Protein AF-A0A931VJ40-F1 (afdb_monomer_lite)

Structure (mmCIF, N/CA/C/O backbone):
data_AF-A0A931VJ40-F1
#
_entry.id   AF-A0A931VJ40-F1
#
loop_
_atom_site.group_PDB
_atom_site.id
_atom_site.type_symbol
_atom_site.label_atom_id
_atom_site.label_alt_id
_atom_site.label_comp_id
_atom_site.label_asym_id
_atom_site.label_entity_id
_atom_site.label_seq_id
_atom_site.pdbx_PDB_ins_code
_atom_site.Cartn_x
_atom_site.Cartn_y
_atom_site.Cartn_z
_atom_site.occupancy
_atom_site.B_iso_or_equiv
_atom_site.auth_seq_id
_atom_site.auth_comp_id
_atom_site.auth_asym_id
_atom_site.auth_atom_id
_atom_site.pdbx_PDB_model_num
ATOM 1 N N . MET A 1 1 ? -22.950 -7.824 23.647 1.00 56.44 1 MET A N 1
ATOM 2 C CA . MET A 1 1 ? -23.355 -8.324 22.311 1.00 56.44 1 MET A CA 1
ATOM 3 C C . MET A 1 1 ? -23.046 -7.338 21.175 1.00 56.44 1 MET A C 1
ATOM 5 O O . MET A 1 1 ? -22.424 -7.737 20.201 1.00 56.44 1 MET A O 1
ATOM 9 N N . LEU A 1 2 ? -23.405 -6.051 21.298 1.00 58.28 2 LEU A N 1
ATOM 10 C CA . LEU A 1 2 ? -23.270 -5.043 20.227 1.00 58.28 2 LEU A CA 1
ATOM 11 C C . LEU A 1 2 ? -21.818 -4.800 19.741 1.00 58.28 2 LEU A C 1
ATOM 13 O O . LEU A 1 2 ? -21.578 -4.687 18.541 1.00 58.28 2 LEU A O 1
ATOM 17 N N . ASN A 1 3 ? -20.833 -4.814 20.647 1.00 55.66 3 ASN A N 1
ATOM 18 C CA . ASN 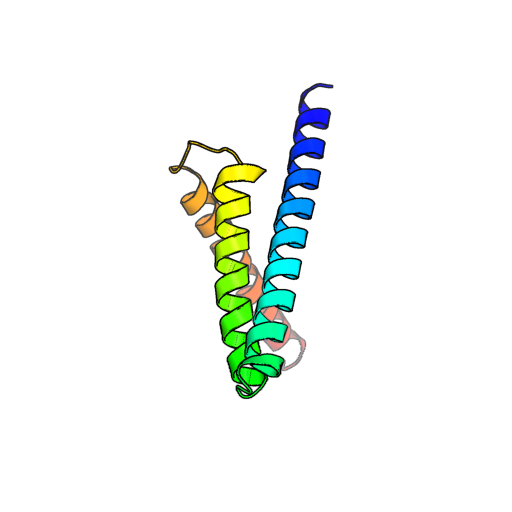A 1 3 ? -19.418 -4.585 20.301 1.00 55.66 3 ASN A CA 1
ATOM 19 C C . ASN A 1 3 ? -18.806 -5.694 19.423 1.00 55.66 3 ASN A C 1
ATOM 21 O O . ASN A 1 3 ? -17.896 -5.426 18.641 1.00 55.66 3 ASN A O 1
ATOM 25 N N . LEU A 1 4 ? -19.318 -6.928 19.508 1.00 61.97 4 LEU A N 1
ATOM 26 C CA . LEU A 1 4 ? -18.873 -8.049 18.667 1.00 61.97 4 LEU A CA 1
ATOM 27 C C . LEU A 1 4 ? -19.363 -7.897 17.219 1.00 61.97 4 LEU A C 1
ATOM 29 O O . LEU A 1 4 ? -18.590 -8.107 16.285 1.00 61.97 4 LEU A O 1
ATOM 33 N N . LEU A 1 5 ? -20.606 -7.445 17.031 1.00 61.56 5 LEU A N 1
ATOM 34 C CA . LEU A 1 5 ? -21.187 -7.207 15.704 1.00 61.56 5 LEU A CA 1
ATOM 35 C C . LEU A 1 5 ? -20.484 -6.059 14.962 1.00 61.56 5 LEU A C 1
ATOM 37 O O . LEU A 1 5 ? -20.246 -6.146 13.756 1.00 61.56 5 LEU A O 1
ATOM 41 N N . LEU A 1 6 ? -20.090 -5.003 15.682 1.00 64.06 6 LEU A N 1
ATOM 42 C CA . LEU A 1 6 ? -19.323 -3.888 15.113 1.00 64.06 6 LEU A CA 1
ATOM 43 C C . LEU A 1 6 ? -17.900 -4.306 14.706 1.00 64.06 6 LEU A C 1
ATOM 45 O O . LEU A 1 6 ? -17.416 -3.889 13.651 1.00 64.06 6 LEU A O 1
ATOM 49 N N . LYS A 1 7 ? -17.249 -5.170 15.499 1.00 61.47 7 LYS A N 1
ATOM 50 C CA . LYS A 1 7 ? -15.908 -5.698 15.201 1.00 61.47 7 LYS A CA 1
ATOM 51 C C . LYS A 1 7 ? -15.908 -6.550 13.927 1.00 61.47 7 LYS A C 1
ATOM 53 O O . LYS A 1 7 ? -15.044 -6.362 13.075 1.00 61.47 7 LYS A O 1
ATOM 58 N N . TYR A 1 8 ? -16.913 -7.412 13.754 1.00 70.88 8 TYR A N 1
ATOM 59 C CA . TYR A 1 8 ? -17.045 -8.261 12.564 1.00 70.88 8 TYR A CA 1
ATOM 60 C C . TYR A 1 8 ? -17.302 -7.438 11.290 1.00 70.88 8 TYR A C 1
ATOM 62 O O . TYR A 1 8 ? -16.648 -7.650 10.271 1.00 70.88 8 TYR A O 1
ATOM 70 N N . LYS A 1 9 ? -18.166 -6.410 11.359 1.00 69.75 9 LYS A N 1
ATOM 71 C CA . LYS A 1 9 ? -18.397 -5.476 10.238 1.00 69.75 9 LYS A CA 1
ATOM 72 C C . LYS A 1 9 ? -17.125 -4.751 9.782 1.00 69.75 9 LYS A C 1
ATOM 74 O O . LYS A 1 9 ? -16.950 -4.555 8.582 1.00 69.75 9 LYS A O 1
ATOM 79 N N . ARG A 1 10 ? -16.244 -4.341 10.705 1.00 67.06 10 ARG A N 1
ATOM 80 C CA . ARG A 1 10 ? -14.968 -3.681 10.355 1.00 67.06 10 ARG A CA 1
ATOM 81 C C . ARG A 1 10 ? -13.996 -4.633 9.654 1.00 67.06 10 ARG A C 1
ATOM 83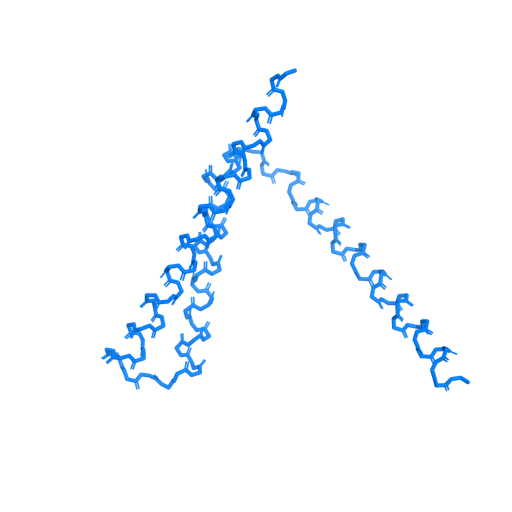 O O . ARG A 1 10 ? -13.384 -4.226 8.674 1.00 67.06 10 ARG A O 1
ATOM 90 N N . ILE A 1 11 ? -13.905 -5.886 10.101 1.00 73.12 11 ILE A N 1
ATOM 91 C CA . ILE A 1 11 ? -13.043 -6.907 9.478 1.00 73.12 11 ILE A CA 1
ATOM 92 C C . ILE A 1 11 ? -13.499 -7.210 8.045 1.00 73.12 11 ILE A C 1
ATOM 94 O O . ILE A 1 11 ? -12.675 -7.235 7.136 1.00 73.12 11 ILE A O 1
ATOM 98 N N . VAL A 1 12 ? -14.808 -7.363 7.820 1.00 75.75 12 VAL A N 1
ATOM 99 C CA . VAL A 1 12 ? -15.354 -7.603 6.473 1.00 75.75 12 VAL A CA 1
ATOM 100 C C . VAL A 1 12 ? -15.064 -6.426 5.541 1.00 75.75 12 VAL A C 1
ATOM 102 O O . VAL A 1 12 ? -14.599 -6.631 4.426 1.00 75.75 12 VAL A O 1
ATOM 105 N N . LYS A 1 13 ? -15.258 -5.183 6.000 1.00 72.62 13 LYS A N 1
ATOM 106 C CA . LYS A 1 13 ? -14.922 -3.993 5.203 1.00 72.62 13 LYS A CA 1
ATOM 107 C C . LYS A 1 13 ? -13.427 -3.893 4.890 1.00 72.62 13 LYS A C 1
ATOM 109 O O . LYS A 1 13 ? -13.080 -3.533 3.772 1.00 72.62 13 LYS A O 1
ATOM 114 N N . TYR A 1 14 ? -12.561 -4.248 5.841 1.00 75.00 14 TYR A N 1
ATOM 115 C CA . TYR A 1 14 ? -11.114 -4.288 5.632 1.00 75.00 14 TYR A CA 1
ATOM 116 C C . TYR A 1 14 ? -10.725 -5.320 4.564 1.00 75.00 14 TYR A C 1
ATOM 118 O O . TYR A 1 14 ? -9.990 -4.994 3.638 1.00 75.00 14 TYR A O 1
ATOM 126 N N . LEU A 1 15 ? -11.283 -6.533 4.642 1.00 80.19 15 LEU A N 1
ATOM 127 C CA . LEU A 1 15 ? -11.094 -7.575 3.628 1.00 80.19 15 LEU A CA 1
ATOM 128 C C . LEU A 1 15 ? -11.609 -7.137 2.252 1.00 80.19 15 LEU A C 1
ATOM 130 O O . LEU A 1 15 ? -10.926 -7.346 1.256 1.00 80.19 15 LEU A O 1
ATOM 134 N N . MET A 1 16 ? -12.772 -6.482 2.186 1.00 79.56 16 MET A N 1
ATOM 135 C CA . MET A 1 16 ? -13.311 -5.952 0.928 1.00 79.56 16 MET A CA 1
ATOM 136 C C . MET A 1 16 ? -12.439 -4.831 0.352 1.00 79.56 16 MET A C 1
ATOM 138 O O . MET A 1 16 ? -12.188 -4.821 -0.847 1.00 79.56 16 MET A O 1
ATOM 142 N N . ALA A 1 17 ? -11.945 -3.909 1.184 1.00 79.62 17 ALA A N 1
ATOM 143 C CA . ALA A 1 17 ? -11.049 -2.837 0.751 1.00 79.62 17 ALA A CA 1
ATOM 144 C C . ALA A 1 17 ? -9.703 -3.384 0.250 1.00 79.62 17 ALA A C 1
ATOM 146 O O . ALA A 1 17 ? -9.222 -2.948 -0.794 1.00 79.62 17 ALA A O 1
ATOM 147 N N . GLY A 1 18 ? -9.132 -4.369 0.950 1.00 79.06 18 GLY A N 1
ATOM 148 C CA . GLY A 1 18 ? -7.933 -5.080 0.508 1.00 79.06 18 GLY A CA 1
ATOM 149 C C . GLY A 1 18 ? -8.155 -5.843 -0.800 1.00 79.06 18 GLY A C 1
ATOM 150 O O . GLY A 1 18 ? -7.336 -5.747 -1.708 1.00 79.06 18 GLY A O 1
ATOM 151 N N . GLY A 1 19 ? -9.294 -6.528 -0.939 1.00 86.88 19 GLY A N 1
ATOM 152 C CA . GLY A 1 19 ? -9.676 -7.210 -2.178 1.00 86.88 19 GLY A CA 1
ATOM 153 C C . GLY A 1 19 ? -9.856 -6.252 -3.359 1.00 86.88 19 GLY A C 1
ATOM 154 O O . GLY A 1 19 ? -9.374 -6.529 -4.452 1.00 86.88 19 GLY A O 1
ATOM 155 N N . LEU A 1 20 ? -10.481 -5.091 -3.140 1.00 86.94 20 LEU A N 1
ATOM 156 C CA . LEU A 1 20 ? -10.612 -4.034 -4.151 1.00 86.94 20 LEU A CA 1
ATOM 157 C C . LEU A 1 20 ? -9.255 -3.454 -4.557 1.00 86.94 20 LEU A C 1
ATOM 159 O O . LEU A 1 20 ? -9.018 -3.243 -5.741 1.00 86.94 20 LEU A O 1
ATOM 163 N N . ALA A 1 21 ? -8.352 -3.236 -3.602 1.00 85.38 21 ALA A N 1
ATOM 164 C CA . ALA A 1 21 ? -6.996 -2.796 -3.902 1.00 85.38 21 ALA A CA 1
ATOM 165 C C . ALA A 1 21 ? -6.233 -3.830 -4.742 1.00 85.38 21 ALA A C 1
ATOM 167 O O . ALA A 1 21 ? -5.632 -3.470 -5.750 1.00 85.38 21 ALA A O 1
ATOM 168 N N . ALA A 1 22 ? -6.308 -5.113 -4.383 1.00 85.44 22 ALA A N 1
ATOM 169 C CA . ALA A 1 22 ? -5.686 -6.187 -5.155 1.00 85.44 22 ALA A CA 1
ATOM 170 C C . ALA A 1 22 ? -6.259 -6.280 -6.581 1.00 85.44 22 ALA A C 1
ATOM 172 O O . ALA A 1 22 ? -5.513 -6.454 -7.539 1.00 85.44 22 ALA A O 1
ATOM 173 N N . LEU A 1 23 ? -7.575 -6.101 -6.742 1.00 90.62 23 LEU A N 1
ATOM 174 C CA . LEU A 1 23 ? -8.198 -6.026 -8.064 1.00 90.62 23 LEU A CA 1
ATOM 175 C C . LEU A 1 23 ? -7.657 -4.847 -8.873 1.00 90.62 23 LEU A C 1
ATOM 177 O O . LEU A 1 23 ? -7.311 -5.021 -10.037 1.00 90.62 23 LEU A O 1
ATOM 181 N N . VAL A 1 24 ? -7.554 -3.662 -8.270 1.00 88.19 24 VAL A N 1
ATOM 182 C CA . VAL A 1 24 ? -7.003 -2.469 -8.929 1.00 88.19 24 VAL A CA 1
ATOM 183 C C . VAL A 1 24 ? -5.538 -2.668 -9.314 1.00 88.19 24 VAL A C 1
ATOM 185 O O . VAL A 1 24 ? -5.164 -2.297 -10.422 1.00 88.19 24 VAL A O 1
ATOM 188 N N . ASP A 1 25 ? -4.741 -3.299 -8.450 1.00 88.50 25 ASP A N 1
ATOM 189 C CA . ASP A 1 25 ? -3.339 -3.642 -8.716 1.00 88.50 25 ASP A CA 1
ATOM 190 C C . ASP A 1 25 ? -3.205 -4.529 -9.955 1.00 88.50 25 ASP A C 1
ATOM 192 O O . ASP A 1 25 ? -2.548 -4.153 -10.922 1.00 88.50 25 ASP A O 1
ATOM 196 N N . LEU A 1 26 ? -3.920 -5.658 -9.975 1.00 87.12 26 LEU A N 1
ATOM 197 C CA . LEU A 1 26 ? -3.914 -6.593 -11.100 1.00 87.12 26 LEU A CA 1
ATOM 198 C C . LEU A 1 26 ? -4.431 -5.941 -12.388 1.00 87.12 26 LEU A C 1
ATOM 200 O O . LEU A 1 26 ? -3.884 -6.181 -13.462 1.00 87.12 26 LEU A O 1
ATOM 204 N N . SER A 1 27 ? -5.454 -5.088 -12.279 1.00 88.81 27 SER A N 1
ATOM 205 C CA . SER A 1 27 ? -6.012 -4.349 -13.418 1.00 88.81 27 SER A CA 1
ATOM 206 C C . SER A 1 27 ? -4.984 -3.391 -14.015 1.00 88.81 27 SER A C 1
ATOM 208 O O . SER A 1 27 ? -4.773 -3.383 -15.224 1.00 88.81 27 SER A O 1
ATOM 210 N N . LEU A 1 28 ? -4.327 -2.588 -13.172 1.00 85.88 28 LEU A N 1
ATOM 211 C CA . LEU A 1 28 ? -3.295 -1.644 -13.594 1.00 85.88 28 LEU A CA 1
ATOM 212 C C . LEU A 1 28 ? -2.077 -2.370 -14.150 1.00 85.88 28 LEU A C 1
ATOM 214 O O . LEU A 1 28 ? -1.594 -1.991 -15.210 1.00 85.88 28 LEU A O 1
ATOM 218 N N . LEU A 1 29 ? -1.614 -3.430 -13.489 1.00 85.56 29 LEU A N 1
ATOM 219 C CA . LEU A 1 29 ? -0.517 -4.259 -13.979 1.00 85.56 29 LEU A CA 1
ATOM 220 C C . LEU A 1 29 ? -0.820 -4.776 -15.389 1.00 85.56 29 LEU A C 1
ATOM 222 O O . LEU A 1 29 ? 0.018 -4.643 -16.281 1.00 85.56 29 LEU A O 1
ATOM 226 N N . TYR A 1 30 ? -2.019 -5.329 -15.593 1.00 84.00 30 TYR A N 1
ATOM 227 C CA . TYR A 1 30 ? -2.451 -5.856 -16.883 1.00 84.00 30 TYR A CA 1
ATOM 228 C C . TYR A 1 30 ? -2.521 -4.756 -17.950 1.00 84.00 30 TYR A C 1
ATOM 230 O O . TYR A 1 30 ? -1.944 -4.905 -19.020 1.00 84.00 30 TYR A O 1
ATOM 238 N N . ILE A 1 31 ? -3.128 -3.607 -17.641 1.00 84.81 31 ILE A N 1
ATOM 239 C CA . ILE A 1 31 ? -3.214 -2.468 -18.568 1.00 84.81 31 ILE A CA 1
ATOM 240 C C . ILE A 1 31 ? -1.815 -1.937 -18.925 1.00 84.81 31 ILE A C 1
ATOM 242 O O . ILE A 1 31 ? -1.512 -1.714 -20.096 1.00 84.81 31 ILE A O 1
ATOM 246 N N . LEU A 1 32 ? -0.936 -1.743 -17.941 1.00 80.38 32 LEU A N 1
ATOM 247 C CA . LEU A 1 32 ? 0.395 -1.180 -18.176 1.00 80.38 32 LEU A CA 1
ATOM 248 C C . LEU A 1 32 ? 1.322 -2.152 -18.921 1.00 80.38 32 LEU A C 1
ATOM 250 O O . LEU A 1 32 ? 2.164 -1.715 -19.705 1.00 80.38 32 LEU A O 1
ATOM 254 N N . THR A 1 33 ? 1.170 -3.455 -18.698 1.00 82.62 33 THR A N 1
ATOM 255 C CA . THR A 1 33 ? 2.038 -4.469 -19.313 1.00 82.62 33 THR A CA 1
ATOM 256 C C . THR A 1 33 ? 1.521 -4.902 -20.685 1.00 82.62 33 THR A C 1
ATOM 258 O O . THR A 1 33 ? 2.295 -4.919 -21.635 1.00 82.62 33 THR A O 1
ATOM 261 N N . ASP A 1 34 ? 0.227 -5.210 -20.808 1.00 78.00 34 ASP A N 1
ATOM 262 C CA . ASP A 1 34 ? -0.356 -5.828 -22.010 1.00 78.00 34 ASP A CA 1
ATOM 263 C C . ASP A 1 34 ? -0.854 -4.789 -23.030 1.00 78.00 34 ASP A C 1
ATOM 265 O O . ASP A 1 34 ? -0.727 -4.989 -24.234 1.00 78.00 34 ASP A O 1
ATOM 269 N N . ILE A 1 35 ? -1.371 -3.638 -22.570 1.00 77.00 35 ILE A N 1
ATOM 270 C CA . ILE A 1 35 ? -1.886 -2.580 -23.464 1.00 77.00 35 ILE A CA 1
ATOM 271 C C . ILE A 1 35 ? -0.796 -1.559 -23.802 1.00 77.00 35 ILE A C 1
ATOM 273 O O . ILE A 1 35 ? -0.657 -1.154 -24.954 1.00 77.00 35 ILE A O 1
ATOM 277 N N . LEU A 1 36 ? -0.027 -1.120 -22.801 1.00 74.81 36 LEU A N 1
ATOM 278 C CA . LEU A 1 36 ? 1.013 -0.098 -22.974 1.00 74.81 36 LEU A CA 1
ATOM 279 C C . LEU A 1 36 ? 2.395 -0.682 -23.318 1.00 74.81 36 LEU A C 1
ATOM 281 O 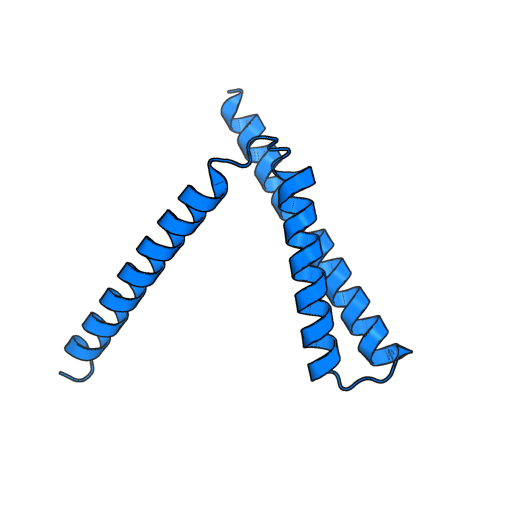O . LEU A 1 36 ? 3.278 0.074 -23.720 1.00 74.81 36 LEU A O 1
ATOM 285 N N . GLY A 1 37 ? 2.601 -1.998 -23.169 1.00 71.44 37 GLY A N 1
ATOM 286 C CA . GLY A 1 37 ? 3.871 -2.660 -23.491 1.00 71.44 37 GLY A CA 1
ATOM 287 C C . GLY A 1 37 ? 5.047 -2.225 -22.608 1.00 71.44 37 GLY A C 1
ATOM 288 O O . GLY A 1 37 ? 6.206 -2.376 -22.998 1.00 71.44 37 GLY A O 1
ATOM 289 N N . ILE A 1 38 ? 4.773 -1.641 -21.436 1.00 75.38 38 ILE A N 1
ATOM 290 C CA . ILE A 1 38 ? 5.804 -1.147 -20.519 1.00 75.38 38 ILE A CA 1
ATOM 291 C C . ILE A 1 38 ? 6.442 -2.341 -19.806 1.00 75.38 38 ILE A C 1
ATOM 293 O O . ILE A 1 38 ? 5.773 -3.314 -19.452 1.00 75.38 38 ILE A O 1
ATOM 297 N N . TRP A 1 39 ? 7.754 -2.255 -19.574 1.00 79.56 39 TRP A N 1
ATOM 298 C CA . TRP A 1 39 ? 8.525 -3.293 -18.895 1.00 79.56 39 TRP A CA 1
ATOM 299 C C . TRP A 1 39 ? 7.868 -3.690 -17.566 1.00 79.56 39 TRP A C 1
ATOM 301 O O . TRP A 1 39 ? 7.619 -2.830 -16.717 1.00 79.56 39 TRP A O 1
ATOM 311 N N . TYR A 1 40 ? 7.611 -4.991 -17.385 1.00 77.38 40 TYR A N 1
ATOM 312 C CA . TYR A 1 40 ? 6.748 -5.516 -16.316 1.00 77.38 40 TYR A CA 1
ATOM 313 C C . TYR A 1 40 ? 7.131 -5.008 -14.917 1.00 77.38 40 TYR A C 1
ATOM 315 O O . TYR A 1 40 ? 6.267 -4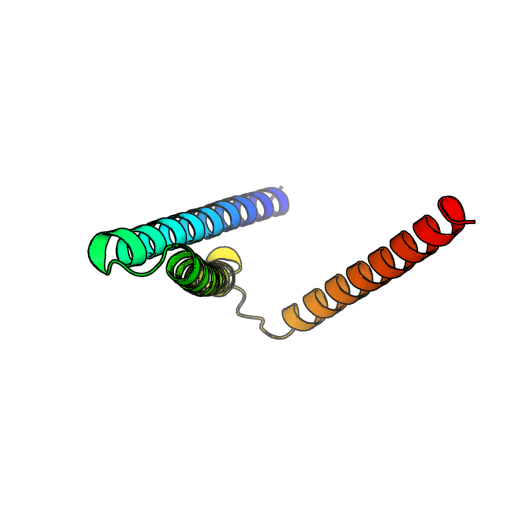.795 -14.072 1.00 77.38 40 TYR A O 1
ATOM 323 N N . LEU A 1 41 ? 8.425 -4.772 -14.681 1.00 75.25 41 LEU A N 1
ATOM 324 C CA . LEU A 1 41 ? 8.950 -4.336 -13.392 1.00 75.25 41 LEU A CA 1
ATOM 325 C C . LEU A 1 41 ? 8.546 -2.890 -13.048 1.00 75.25 41 LEU A C 1
ATOM 327 O O . LEU A 1 41 ? 8.250 -2.574 -11.894 1.00 75.25 41 LEU A O 1
ATOM 331 N N . ILE A 1 42 ? 8.487 -2.016 -14.057 1.00 76.62 42 ILE A N 1
ATOM 332 C CA . ILE A 1 42 ? 8.044 -0.622 -13.912 1.00 76.62 42 ILE A CA 1
ATOM 333 C C . ILE A 1 42 ? 6.519 -0.584 -13.779 1.00 76.62 42 ILE A C 1
ATOM 335 O O . ILE A 1 42 ? 5.994 0.097 -12.898 1.00 76.62 42 ILE A O 1
ATOM 339 N N . SER A 1 43 ? 5.819 -1.373 -14.596 1.00 78.19 43 SER A N 1
ATOM 340 C CA . SER A 1 43 ? 4.363 -1.534 -14.540 1.00 78.19 43 SER A CA 1
ATOM 341 C C . SER A 1 43 ? 3.894 -2.027 -13.172 1.00 78.19 43 SER A C 1
ATOM 343 O O . SER A 1 43 ? 2.988 -1.435 -12.593 1.00 78.19 43 SER A O 1
ATOM 345 N N . ALA A 1 44 ? 4.555 -3.047 -12.615 1.00 76.00 44 ALA A N 1
ATOM 346 C CA . ALA A 1 44 ? 4.260 -3.579 -11.287 1.00 76.00 44 ALA A CA 1
ATOM 347 C C . ALA A 1 44 ? 4.497 -2.543 -10.186 1.00 76.00 44 ALA A C 1
ATOM 349 O O . ALA A 1 44 ? 3.679 -2.399 -9.284 1.00 76.00 44 ALA A O 1
ATOM 350 N N . SER A 1 45 ? 5.583 -1.774 -10.288 1.00 78.81 45 SER A N 1
ATOM 351 C CA . SER A 1 45 ? 5.892 -0.727 -9.310 1.00 78.81 45 SER A CA 1
ATOM 352 C C . SER A 1 45 ? 4.832 0.383 -9.318 1.00 78.81 45 SER A C 1
ATOM 354 O O . SER A 1 45 ? 4.363 0.804 -8.263 1.00 78.81 45 SER A O 1
ATOM 356 N N . LEU A 1 46 ? 4.410 0.835 -10.504 1.00 78.88 46 LEU A N 1
ATOM 357 C CA . LEU A 1 46 ? 3.360 1.849 -10.667 1.00 78.88 46 LEU A CA 1
ATOM 358 C C . LEU A 1 46 ? 1.981 1.345 -10.230 1.00 78.88 46 LEU A C 1
ATOM 360 O O . LEU A 1 46 ? 1.264 2.076 -9.543 1.00 78.88 46 LEU A O 1
ATOM 364 N N . ALA A 1 47 ? 1.625 0.113 -10.601 1.00 80.81 47 ALA A N 1
ATOM 365 C CA . ALA A 1 47 ? 0.381 -0.532 -10.195 1.00 80.81 47 ALA A CA 1
ATOM 366 C C . ALA A 1 47 ? 0.298 -0.658 -8.669 1.00 80.81 47 ALA A C 1
ATOM 368 O O . ALA A 1 47 ? -0.696 -0.229 -8.083 1.00 80.81 47 ALA A O 1
ATOM 369 N N . PHE A 1 48 ? 1.385 -1.098 -8.028 1.00 80.38 48 PHE A N 1
ATOM 370 C CA . PHE A 1 48 ? 1.449 -1.258 -6.580 1.00 80.38 48 PHE A CA 1
ATOM 371 C C . PHE A 1 48 ? 1.302 0.072 -5.844 1.00 80.38 48 PHE A C 1
ATOM 373 O O . PHE A 1 48 ? 0.541 0.169 -4.882 1.00 80.38 48 PHE A O 1
ATOM 380 N N . ILE A 1 49 ? 1.980 1.126 -6.310 1.00 84.25 49 ILE A N 1
ATOM 381 C CA . ILE A 1 49 ? 1.854 2.470 -5.730 1.00 84.25 49 ILE A CA 1
ATOM 382 C C . ILE A 1 49 ? 0.400 2.949 -5.827 1.00 84.25 49 ILE A C 1
ATOM 384 O O . ILE A 1 49 ? -0.178 3.387 -4.831 1.00 84.25 49 ILE A O 1
ATOM 388 N N . TRP A 1 50 ? -0.218 2.830 -7.002 1.00 83.00 50 TRP A N 1
ATOM 389 C CA . TRP A 1 50 ? -1.607 3.241 -7.205 1.00 83.00 50 TRP A CA 1
ATOM 390 C C . TRP A 1 50 ? -2.598 2.414 -6.386 1.00 83.00 50 TRP A C 1
ATOM 392 O O . TRP A 1 50 ? -3.484 2.979 -5.740 1.00 83.00 50 TRP A O 1
ATOM 402 N N . SER A 1 51 ? -2.430 1.095 -6.356 1.00 82.19 51 SER A N 1
ATOM 403 C CA . SER A 1 51 ? -3.230 0.190 -5.536 1.00 82.19 51 SER A CA 1
ATOM 404 C C . SER A 1 51 ? -3.103 0.520 -4.052 1.00 82.19 51 SER A C 1
ATOM 406 O O . SER A 1 51 ? -4.111 0.586 -3.345 1.00 82.19 51 SER A O 1
ATOM 408 N N . PHE A 1 52 ? -1.894 0.824 -3.579 1.00 80.81 52 PHE A N 1
ATOM 409 C CA . PHE A 1 52 ? -1.652 1.238 -2.204 1.00 80.81 52 PHE A CA 1
ATOM 410 C C . PHE A 1 52 ? -2.432 2.510 -1.851 1.00 80.81 52 PHE A C 1
ATOM 412 O O . PHE A 1 52 ? -3.103 2.550 -0.817 1.00 80.81 52 PHE A O 1
ATOM 419 N N . PHE A 1 53 ? -2.422 3.522 -2.726 1.00 82.00 53 PHE A N 1
ATOM 420 C CA . PHE A 1 53 ? -3.225 4.730 -2.527 1.00 82.00 53 PHE A CA 1
ATOM 421 C C . PHE A 1 53 ? -4.721 4.419 -2.502 1.00 82.00 53 PHE A C 1
ATOM 423 O O . PHE A 1 53 ? -5.415 4.853 -1.583 1.00 82.00 53 PHE A O 1
ATOM 430 N N . VAL A 1 54 ? -5.230 3.632 -3.449 1.00 80.19 54 VAL A N 1
ATOM 431 C CA . VAL A 1 54 ? -6.652 3.259 -3.486 1.00 80.19 54 VAL A CA 1
ATOM 432 C C . VAL A 1 54 ? -7.048 2.480 -2.231 1.00 80.19 54 VAL A C 1
ATOM 434 O O . VAL A 1 54 ? -8.063 2.796 -1.611 1.00 80.19 54 VAL A O 1
ATOM 437 N N . SER A 1 55 ? -6.214 1.536 -1.792 1.00 81.44 55 SER A N 1
ATOM 438 C CA . SER A 1 55 ? -6.391 0.790 -0.544 1.00 81.44 55 SER A CA 1
ATOM 439 C C . SER A 1 55 ? -6.447 1.723 0.660 1.00 81.44 55 SER A C 1
ATOM 441 O O . SER A 1 55 ? -7.351 1.620 1.488 1.00 81.44 55 SER A O 1
ATOM 443 N N . PHE A 1 56 ? -5.524 2.682 0.740 1.00 76.94 56 PHE A N 1
ATOM 444 C CA . PHE A 1 56 ? -5.474 3.661 1.817 1.00 76.94 56 PHE A CA 1
ATOM 445 C C . PHE A 1 56 ? -6.722 4.551 1.838 1.00 76.94 56 PHE A C 1
ATOM 447 O O . PHE A 1 56 ? -7.325 4.739 2.895 1.00 76.94 56 PHE A O 1
ATOM 454 N N . PHE A 1 57 ? -7.158 5.055 0.681 1.00 75.12 57 PHE A N 1
ATOM 455 C CA . PHE A 1 57 ? -8.377 5.854 0.568 1.00 75.12 57 PHE A CA 1
ATOM 456 C C . PHE A 1 57 ? -9.626 5.035 0.922 1.00 75.12 57 PHE A C 1
ATOM 458 O O . PHE A 1 57 ? -10.439 5.494 1.723 1.00 75.12 57 PHE A O 1
ATOM 465 N N . LEU A 1 58 ? -9.774 3.803 0.425 1.00 71.56 58 LEU A N 1
ATOM 466 C CA . LEU A 1 58 ? -10.906 2.937 0.781 1.00 71.56 58 LEU A CA 1
ATOM 467 C C . LEU A 1 58 ? -10.919 2.596 2.272 1.00 71.56 58 LEU A C 1
ATOM 469 O O . LEU A 1 58 ? -11.967 2.625 2.920 1.00 71.56 58 LEU A O 1
ATOM 473 N N . GLN A 1 59 ? -9.764 2.293 2.854 1.00 66.69 59 GLN A N 1
ATOM 474 C CA . GLN A 1 59 ? -9.680 1.998 4.277 1.00 66.69 59 GLN A CA 1
ATOM 475 C C . GLN A 1 59 ? -10.014 3.236 5.121 1.00 66.69 59 GLN A C 1
ATOM 477 O O . GLN A 1 59 ? -10.823 3.141 6.049 1.00 66.69 59 GLN A O 1
ATOM 482 N N . LYS A 1 60 ? -9.482 4.408 4.753 1.00 66.19 60 LYS A N 1
ATOM 483 C CA . LYS A 1 60 ? -9.710 5.677 5.456 1.00 66.19 60 LYS A CA 1
ATOM 484 C C . LYS A 1 60 ? -11.160 6.162 5.346 1.00 66.19 60 LYS A C 1
ATOM 486 O O . LYS A 1 60 ? -11.765 6.494 6.363 1.00 66.19 60 LYS A O 1
ATOM 491 N N . PHE A 1 61 ? -11.738 6.172 4.145 1.00 64.25 61 PHE A N 1
ATOM 492 C CA . PHE A 1 61 ? -13.066 6.746 3.897 1.00 64.25 61 PHE A CA 1
ATOM 493 C C . PHE A 1 61 ? -14.217 5.745 4.078 1.00 64.25 61 PHE A C 1
ATOM 495 O O . PHE A 1 61 ? -15.268 6.128 4.585 1.00 64.25 61 PHE A O 1
ATOM 502 N N . TRP A 1 62 ? -14.042 4.466 3.721 1.00 64.88 62 TRP A N 1
ATOM 503 C CA . TRP A 1 62 ? -15.133 3.477 3.723 1.00 64.88 62 TRP A CA 1
ATOM 504 C C . TRP A 1 62 ? -15.087 2.510 4.918 1.00 64.88 62 TRP A C 1
ATOM 506 O O . TRP A 1 62 ? -16.110 2.270 5.575 1.00 64.88 62 TRP A O 1
ATOM 516 N N . THR A 1 63 ? -13.912 1.956 5.234 1.00 58.22 63 THR A N 1
ATOM 517 C CA . THR A 1 63 ? -13.788 0.961 6.318 1.00 58.22 63 THR A CA 1
ATOM 518 C C . THR A 1 63 ? -13.920 1.606 7.683 1.00 58.22 63 THR A C 1
ATOM 520 O O . THR A 1 63 ? -14.736 1.174 8.504 1.00 58.22 63 THR A O 1
ATOM 523 N N . PHE A 1 64 ? -13.139 2.655 7.918 1.00 56.25 64 PHE A N 1
ATOM 524 C CA . PHE A 1 64 ? -13.141 3.311 9.210 1.00 56.25 64 PHE A CA 1
ATOM 525 C C . PHE A 1 64 ? -14.269 4.322 9.340 1.00 56.25 64 PHE A C 1
ATOM 527 O O . PHE A 1 64 ? -14.793 4.452 10.446 1.00 56.25 64 PHE A O 1
ATOM 534 N N . SER A 1 65 ? -14.693 4.964 8.238 1.00 53.16 65 SER A N 1
ATOM 535 C CA . SER A 1 65 ? -15.665 6.070 8.260 1.00 53.16 65 SER A CA 1
ATOM 536 C C . SER A 1 65 ? -15.365 7.052 9.408 1.00 53.16 65 SER A C 1
ATOM 538 O O . SER A 1 65 ? -16.276 7.657 9.976 1.00 53.16 65 SER A O 1
ATOM 540 N N . ASP A 1 66 ? -14.086 7.148 9.789 1.00 50.41 66 ASP A N 1
ATOM 541 C CA . ASP A 1 66 ? -13.621 7.897 10.941 1.00 50.41 66 ASP A CA 1
ATOM 542 C C . ASP A 1 66 ? -13.456 9.331 10.465 1.00 50.41 66 ASP A C 1
ATOM 544 O O . ASP A 1 66 ? -12.542 9.665 9.711 1.00 50.41 66 ASP A O 1
ATOM 548 N N . ARG A 1 67 ? -14.375 10.191 10.905 1.00 48.19 67 ARG A N 1
ATOM 549 C CA . ARG A 1 67 ? -14.226 11.647 10.798 1.00 48.19 67 ARG A CA 1
ATOM 550 C C . ARG A 1 67 ? -13.197 12.194 11.798 1.00 48.19 67 ARG A C 1
ATOM 552 O O . ARG A 1 67 ? -13.003 13.403 11.852 1.00 48.19 67 ARG A O 1
ATOM 559 N N . ASP A 1 68 ? -12.536 11.334 12.575 1.00 51.22 68 ASP A N 1
ATOM 560 C CA . ASP A 1 68 ? -11.635 11.728 13.656 1.00 51.22 68 ASP A CA 1
ATOM 561 C C . ASP A 1 68 ? -10.155 11.573 13.245 1.00 51.22 68 ASP A C 1
ATOM 563 O O . ASP A 1 68 ? -9.485 10.570 13.497 1.00 51.22 68 ASP A O 1
ATOM 567 N N . GLN A 1 69 ? -9.639 12.590 12.546 1.00 50.88 69 GLN A N 1
ATOM 568 C CA . GLN A 1 69 ? -8.280 12.625 11.979 1.00 50.88 69 GLN A CA 1
ATOM 569 C C . GLN A 1 69 ? -7.158 12.766 13.030 1.00 50.88 69 GLN A C 1
ATOM 571 O O . GLN A 1 69 ? -5.983 12.661 12.680 1.00 50.88 69 GLN A O 1
ATOM 576 N N . GLN A 1 70 ? -7.471 12.993 14.312 1.00 48.94 70 GLN A N 1
ATOM 577 C CA . GLN A 1 70 ? -6.462 13.381 15.307 1.00 48.94 70 GLN A CA 1
ATOM 578 C C . GLN A 1 70 ? -5.763 12.218 16.036 1.00 48.94 70 GLN A C 1
ATOM 580 O O . GLN A 1 70 ? -4.684 12.417 16.593 1.00 48.94 70 GLN A O 1
ATOM 585 N N . LYS A 1 71 ? -6.309 10.992 16.040 1.00 51.62 71 LYS A N 1
ATOM 586 C CA . LYS A 1 71 ? -5.736 9.871 16.831 1.00 51.62 71 LYS A CA 1
ATOM 587 C C . LYS A 1 71 ? -4.937 8.844 16.016 1.00 51.62 71 LYS A C 1
ATOM 589 O O . LYS A 1 71 ? -4.167 8.078 16.595 1.00 51.62 71 LYS A O 1
ATOM 594 N N . MET A 1 72 ? -5.053 8.864 14.688 1.00 53.03 72 MET A N 1
ATOM 595 C CA . MET A 1 72 ? -4.483 7.851 13.786 1.00 53.03 72 MET A CA 1
ATOM 596 C C . MET A 1 72 ? -2.959 7.966 13.621 1.00 53.03 72 MET A C 1
ATOM 598 O O . MET A 1 72 ? -2.253 6.966 13.734 1.00 53.03 72 MET A O 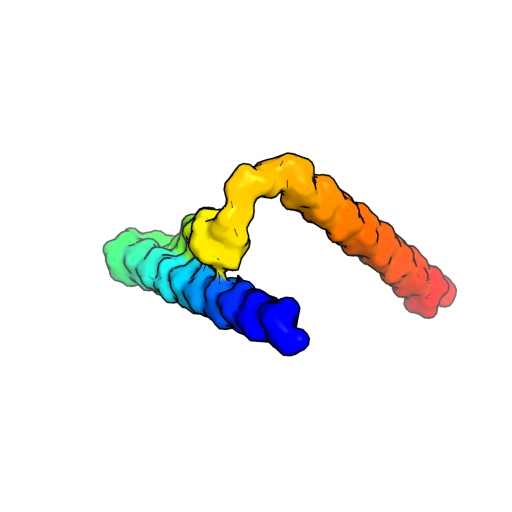1
ATOM 602 N N . TYR A 1 73 ? -2.425 9.183 13.463 1.00 59.09 73 TYR A N 1
ATOM 603 C CA . TYR A 1 73 ? -0.972 9.402 13.384 1.00 59.09 73 TYR A CA 1
ATOM 604 C C . TYR A 1 73 ? -0.252 9.033 14.688 1.00 59.09 73 TYR A C 1
ATOM 606 O O . TYR A 1 73 ? 0.856 8.506 14.659 1.00 59.09 73 TYR A O 1
ATOM 614 N N . ARG A 1 74 ? -0.911 9.227 15.838 1.00 57.88 74 ARG A N 1
ATOM 615 C CA . ARG A 1 74 ? -0.371 8.860 17.155 1.00 57.88 74 ARG A CA 1
ATOM 616 C C . ARG A 1 74 ? -0.331 7.342 17.363 1.00 57.88 74 ARG A C 1
ATOM 618 O O . ARG A 1 74 ? 0.607 6.839 17.971 1.00 57.88 74 ARG A O 1
ATOM 625 N N . GLN A 1 75 ? -1.309 6.610 16.822 1.00 59.31 75 GLN A N 1
ATOM 626 C CA . GLN A 1 75 ? -1.319 5.143 16.842 1.00 59.31 75 GLN A CA 1
ATOM 627 C C . GLN A 1 75 ? -0.297 4.541 15.869 1.00 59.31 75 GLN A C 1
ATOM 629 O O . GLN A 1 75 ? 0.399 3.602 16.245 1.00 59.31 75 GLN A O 1
ATOM 634 N N . MET A 1 76 ? -0.142 5.106 14.665 1.00 62.84 76 MET A N 1
ATOM 635 C CA . MET A 1 76 ? 0.892 4.667 13.715 1.00 62.84 76 MET A CA 1
ATOM 636 C C . MET A 1 76 ? 2.303 4.931 14.249 1.00 62.84 76 MET A C 1
ATOM 638 O O . MET A 1 76 ? 3.142 4.039 14.182 1.00 62.84 76 MET A O 1
ATOM 642 N N . ALA A 1 77 ? 2.553 6.099 14.851 1.00 70.69 77 ALA A N 1
ATOM 643 C CA . ALA A 1 77 ? 3.833 6.387 15.495 1.00 70.69 77 ALA A CA 1
ATOM 644 C C . ALA A 1 77 ? 4.117 5.426 16.666 1.00 70.69 77 ALA A C 1
ATOM 646 O O . ALA A 1 77 ? 5.242 4.946 16.807 1.00 70.69 77 ALA A O 1
ATOM 647 N N . GLY A 1 78 ? 3.098 5.086 17.466 1.00 72.12 78 GLY A N 1
ATOM 648 C CA . GLY A 1 78 ? 3.217 4.098 18.543 1.00 72.12 78 GLY A CA 1
ATOM 649 C C . GLY A 1 78 ? 3.545 2.692 18.032 1.00 72.12 78 GLY A C 1
ATOM 650 O O . GLY A 1 78 ? 4.406 2.013 18.577 1.00 72.12 78 GLY A O 1
ATOM 651 N N . TYR A 1 79 ? 2.908 2.260 16.945 1.00 72.31 79 TYR A N 1
ATOM 652 C CA . TYR A 1 79 ? 3.165 0.938 16.374 1.00 72.31 79 TYR A CA 1
ATOM 653 C C . TYR A 1 79 ? 4.541 0.854 15.694 1.00 72.31 79 TYR A C 1
ATOM 655 O O . TYR A 1 79 ? 5.254 -0.132 15.860 1.00 72.31 79 TYR A O 1
ATOM 663 N N . LEU A 1 80 ? 4.949 1.913 14.986 1.00 79.00 80 LEU A N 1
ATOM 664 C CA . LEU A 1 80 ? 6.257 2.004 14.334 1.00 79.00 80 LEU A CA 1
ATOM 665 C C . LEU A 1 80 ? 7.406 1.973 15.352 1.00 79.00 80 LEU A C 1
ATOM 667 O O . LEU A 1 80 ? 8.408 1.300 15.133 1.00 79.00 80 LEU A O 1
ATOM 671 N N . SER A 1 81 ? 7.251 2.667 16.481 1.00 77.44 81 SER A N 1
ATOM 672 C CA . SER A 1 81 ? 8.258 2.693 17.550 1.00 77.44 81 SER A CA 1
ATOM 673 C C . SER A 1 81 ? 8.408 1.336 18.239 1.00 77.44 81 SER A C 1
ATOM 675 O O . SER A 1 81 ? 9.533 0.899 18.469 1.00 77.44 81 SER A O 1
ATOM 677 N N . VAL A 1 82 ? 7.306 0.620 18.483 1.00 85.38 82 VAL A N 1
ATOM 678 C CA . VAL A 1 82 ? 7.362 -0.759 19.000 1.00 85.38 82 VAL A CA 1
ATOM 679 C C . VAL A 1 82 ? 8.002 -1.709 17.983 1.00 85.38 82 VAL A C 1
ATOM 681 O O . VAL A 1 82 ? 8.830 -2.535 18.361 1.00 85.38 82 VAL A O 1
ATOM 684 N N . ALA A 1 83 ? 7.680 -1.578 16.693 1.00 71.94 83 ALA A N 1
ATOM 685 C CA . ALA A 1 83 ? 8.257 -2.411 15.638 1.00 71.94 83 ALA A CA 1
ATOM 686 C C . ALA A 1 83 ? 9.771 -2.188 15.476 1.00 71.94 83 ALA A C 1
ATOM 688 O O . ALA A 1 83 ? 10.523 -3.156 15.381 1.00 71.94 83 ALA A O 1
ATOM 689 N N . LEU A 1 84 ? 10.224 -0.931 15.505 1.00 87.44 84 LEU A N 1
ATOM 690 C CA . LEU A 1 84 ? 11.646 -0.584 15.450 1.00 87.44 84 LEU A CA 1
ATOM 691 C C . LEU A 1 84 ? 12.402 -1.079 16.685 1.00 87.44 84 LEU A C 1
ATOM 693 O O . LEU A 1 84 ? 13.491 -1.628 16.545 1.00 87.44 84 LEU A O 1
ATOM 697 N N . ALA A 1 85 ? 11.819 -0.938 17.877 1.00 89.25 85 ALA A N 1
ATOM 698 C CA . ALA A 1 85 ? 12.415 -1.454 19.106 1.00 89.25 85 ALA A CA 1
ATOM 699 C C . ALA A 1 85 ? 12.536 -2.984 19.078 1.00 89.25 85 ALA A C 1
ATOM 701 O O . ALA A 1 85 ? 13.585 -3.527 19.416 1.00 89.25 85 ALA A O 1
ATOM 702 N N . ASN A 1 86 ? 11.489 -3.678 18.625 1.00 90.69 86 ASN A N 1
ATOM 703 C CA . ASN A 1 86 ? 11.502 -5.130 18.497 1.00 90.69 86 ASN A CA 1
ATOM 704 C C . ASN A 1 86 ? 12.544 -5.604 17.477 1.00 90.69 86 ASN A C 1
ATOM 706 O O . ASN A 1 86 ? 13.248 -6.572 17.732 1.00 90.69 86 ASN A O 1
ATOM 710 N N . LEU A 1 87 ? 12.678 -4.905 16.348 1.00 81.81 87 LEU A N 1
ATOM 711 C CA . LEU A 1 87 ? 13.668 -5.229 15.325 1.00 81.81 87 LEU A CA 1
ATOM 712 C C . LEU A 1 87 ? 15.096 -4.978 15.821 1.00 81.81 87 LEU A C 1
ATOM 714 O O . LEU A 1 87 ? 15.946 -5.845 15.673 1.00 81.81 87 LEU A O 1
ATOM 718 N N . ALA A 1 88 ? 15.352 -3.842 16.473 1.00 89.06 88 ALA A N 1
ATOM 719 C CA . ALA A 1 88 ? 16.658 -3.546 17.058 1.00 89.06 88 ALA A CA 1
ATOM 720 C C . ALA A 1 88 ? 17.060 -4.588 18.112 1.00 89.06 88 ALA A C 1
ATOM 722 O O . ALA A 1 88 ? 18.183 -5.084 18.087 1.00 89.06 88 ALA A O 1
ATOM 723 N N . LEU A 1 89 ? 16.130 -4.962 18.997 1.00 89.31 89 LEU A N 1
ATOM 724 C CA . LEU A 1 89 ? 16.353 -6.007 19.994 1.00 89.31 89 LEU A CA 1
ATOM 725 C C . LEU A 1 89 ? 16.577 -7.374 19.350 1.00 89.31 89 LEU A C 1
ATOM 727 O O . LEU A 1 89 ? 17.507 -8.072 19.733 1.00 89.31 89 LEU A O 1
ATOM 731 N N . ASN A 1 90 ? 15.753 -7.757 18.374 1.00 83.56 90 ASN A N 1
ATOM 732 C CA . ASN A 1 90 ? 15.865 -9.053 17.713 1.00 83.56 90 ASN A CA 1
ATOM 733 C C . ASN A 1 90 ? 17.198 -9.189 16.968 1.00 83.56 90 ASN A C 1
ATOM 735 O O . ASN A 1 90 ? 17.886 -10.188 17.147 1.00 83.56 90 ASN A O 1
ATOM 739 N N . THR A 1 91 ? 17.606 -8.162 16.222 1.00 80.88 91 THR A N 1
ATOM 740 C CA . THR A 1 91 ? 18.886 -8.149 15.507 1.00 80.88 91 THR A CA 1
ATOM 741 C C . THR A 1 91 ? 20.074 -8.132 16.467 1.00 80.88 91 THR A C 1
ATOM 743 O O . THR A 1 91 ? 21.029 -8.874 16.256 1.00 80.88 91 THR A O 1
ATOM 746 N N . ALA A 1 92 ? 20.020 -7.339 17.544 1.00 84.31 92 ALA A N 1
ATOM 747 C CA . ALA A 1 92 ? 21.080 -7.309 18.553 1.00 84.31 92 ALA A CA 1
ATOM 748 C C . ALA A 1 92 ? 21.227 -8.663 19.260 1.00 84.31 92 ALA A C 1
ATOM 750 O O . ALA A 1 92 ? 22.342 -9.144 19.434 1.00 84.31 92 ALA A O 1
ATOM 751 N N . LEU A 1 93 ? 20.106 -9.295 19.618 1.00 82.00 93 LEU A N 1
ATOM 752 C CA . LEU A 1 93 ? 20.093 -10.629 20.211 1.00 82.00 93 LEU A CA 1
ATOM 753 C C . LEU A 1 93 ? 20.619 -11.683 19.239 1.00 82.00 93 LEU A C 1
ATOM 755 O O . LEU A 1 93 ? 21.431 -12.503 19.648 1.00 82.00 93 LEU A O 1
ATOM 759 N N . MET A 1 94 ? 20.195 -11.661 17.972 1.00 77.44 94 MET A N 1
ATOM 760 C CA . MET A 1 94 ? 20.672 -12.612 16.968 1.00 77.44 94 MET A CA 1
ATOM 761 C C . MET A 1 94 ? 22.182 -12.480 16.761 1.00 77.44 94 MET A C 1
ATOM 763 O O . MET A 1 94 ? 22.873 -13.487 16.764 1.00 77.44 94 MET A O 1
ATOM 767 N N . TYR A 1 95 ? 22.703 -11.256 16.660 1.00 79.81 95 TYR A N 1
ATOM 768 C CA . TYR A 1 95 ? 24.141 -11.016 16.539 1.00 79.81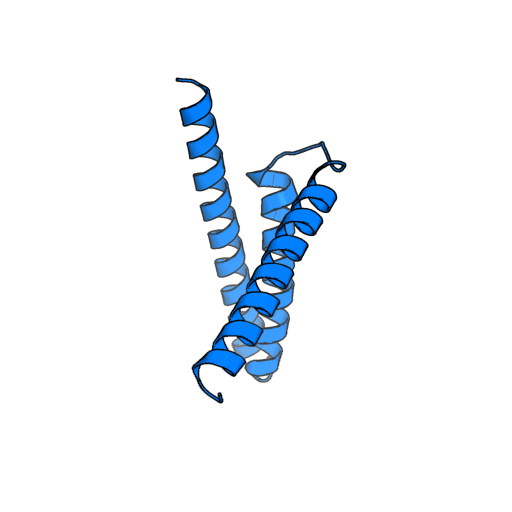 95 TYR A CA 1
ATOM 769 C C . TYR A 1 95 ? 24.915 -11.550 17.752 1.00 79.81 95 TYR A C 1
ATOM 771 O O . TYR A 1 95 ? 25.926 -12.221 17.592 1.00 79.81 95 TYR A O 1
ATOM 779 N N . TRP A 1 96 ? 24.411 -11.316 18.968 1.00 79.19 96 TRP A N 1
ATOM 780 C CA . TRP A 1 96 ? 25.062 -11.782 20.197 1.00 79.19 96 TRP A CA 1
ATOM 781 C C . TRP A 1 96 ? 24.977 -13.301 20.409 1.00 79.19 96 TRP A C 1
ATOM 783 O O . TRP A 1 96 ? 25.848 -13.870 21.054 1.00 79.19 96 TRP A O 1
ATOM 793 N N . LEU A 1 97 ? 23.919 -13.948 19.913 1.00 75.50 97 LEU A N 1
ATOM 794 C CA . LEU A 1 97 ? 23.683 -15.389 20.074 1.00 75.50 97 LEU A CA 1
ATOM 795 C C . LEU A 1 97 ? 24.263 -16.242 18.941 1.00 75.50 97 LEU A C 1
ATOM 797 O O . LEU A 1 97 ? 24.512 -17.423 19.165 1.00 75.50 97 LEU A O 1
ATOM 801 N N . VAL A 1 98 ? 24.388 -15.692 17.731 1.00 71.31 98 VAL A N 1
ATOM 802 C CA . VAL A 1 98 ? 24.807 -16.438 16.531 1.00 71.31 98 VAL A CA 1
ATOM 803 C C . VAL A 1 98 ? 26.266 -16.173 16.178 1.00 71.31 98 VAL A C 1
ATOM 805 O O . VAL A 1 98 ? 26.973 -17.123 15.858 1.00 71.31 98 VAL A O 1
ATOM 808 N N . ASP A 1 99 ? 26.716 -14.919 16.264 1.00 55.72 99 ASP A N 1
ATOM 809 C CA . ASP A 1 99 ? 28.085 -14.513 15.909 1.00 55.72 99 ASP A CA 1
ATOM 810 C C . ASP A 1 99 ? 28.965 -14.232 17.152 1.00 55.72 99 ASP A C 1
ATOM 812 O O . ASP A 1 99 ? 30.042 -13.643 17.027 1.00 55.72 99 ASP A O 1
ATOM 816 N N . GLY A 1 100 ? 28.502 -14.625 18.349 1.00 51.81 100 GLY A N 1
ATOM 817 C CA . GLY A 1 100 ? 29.194 -14.483 19.641 1.00 51.81 100 GLY A CA 1
ATOM 818 C C . GLY A 1 100 ? 29.899 -15.746 20.119 1.00 51.81 100 GLY A C 1
ATOM 819 O O . GLY A 1 100 ? 29.363 -16.852 19.889 1.00 51.81 100 GLY A O 1
#

Secondary structure (DSSP, 8-state):
-HHHHHHHHHHHHHHHHHHHHHHHHHHHHHIIIIIS---HHHHHHHHHHHHHHHHHHHIIIIIS----TTSHHHHHHHHHHHHHHHHHHHHHHHHHHH--

pLDDT: mean 73.9, std 11.5, range [48.19, 90.69]

Foldseek 3Di:
DVVVVLVVQLVVLLVVLLVVLVVQLVVQLCCCCVVVVDDSVVSNVVSNVVSVVSSVCSCVCPNCVDPPPPCVVVVVVVVVVVVVVVVVVVVVVCCVPPVD

Radius of gyration: 19.31 Å; chains: 1; bounding box: 52×30×46 Å

Sequence (100 aa):
MLNLLLKYKRIVKYLMAGGLAALVDLSLLYILTDILGIWYLISASLAFIWSFFVSFFLQKFWTFSDRDQQKMYRQMAGYLSVALANLALNTALMYWLVDG